Protein AF-A0AAV0WMU7-F1 (afdb_monomer)

Sequence (102 aa):
MNLDKFISENSLKLFTRYGIDTSILQYDPKSWDNHISFVNGKELIKSLKIVNNTAERGVKLMADFNEALTVNKEQKQYVLLCVQEHRKMYPNCKKETLKQLY

Nearest PDB structures (foldseek):
  5zsu-assembly1_F  TM=3.645E-01  e=8.357E+00  Homo sapiens

Structure (mmCIF, N/CA/C/O backbone):
data_AF-A0AAV0WMU7-F1
#
_entry.id   AF-A0AAV0WMU7-F1
#
loop_
_atom_site.group_PDB
_atom_site.id
_atom_site.type_symbol
_atom_site.label_atom_id
_atom_site.label_alt_id
_atom_site.label_comp_id
_atom_site.label_asym_id
_atom_site.label_entity_id
_atom_site.label_seq_id
_atom_site.pdbx_PDB_ins_code
_atom_site.Cartn_x
_atom_site.Cartn_y
_atom_site.Cartn_z
_atom_site.occupancy
_atom_site.B_iso_or_equiv
_atom_site.auth_seq_id
_atom_site.auth_comp_id
_atom_site.auth_asym_id
_atom_site.auth_atom_id
_atom_site.pdbx_PDB_model_num
ATOM 1 N N . MET A 1 1 ? -4.512 5.354 -17.156 1.00 56.75 1 MET A N 1
ATOM 2 C CA . MET A 1 1 ? -4.223 5.221 -15.710 1.00 56.75 1 MET A CA 1
ATOM 3 C C . MET A 1 1 ? -3.105 6.202 -15.413 1.00 56.75 1 MET A C 1
ATOM 5 O O . MET A 1 1 ? -2.146 6.187 -16.166 1.00 56.75 1 MET A O 1
ATOM 9 N N . ASN A 1 2 ? -3.252 7.107 -14.444 1.00 70.75 2 ASN A N 1
ATOM 10 C CA . ASN A 1 2 ? -2.176 8.044 -14.101 1.00 70.75 2 ASN A CA 1
ATOM 11 C C . ASN A 1 2 ? -1.355 7.424 -12.956 1.00 70.75 2 ASN A C 1
ATOM 13 O O . ASN A 1 2 ? -1.922 7.088 -11.913 1.00 70.75 2 ASN A O 1
ATOM 17 N N . LEU A 1 3 ? -0.063 7.202 -13.205 1.00 75.25 3 LEU A N 1
ATOM 18 C CA . LEU A 1 3 ? 0.850 6.501 -12.301 1.00 75.25 3 LEU A CA 1
ATOM 19 C C . LEU A 1 3 ? 1.262 7.365 -11.098 1.00 75.25 3 LEU A C 1
ATOM 21 O O . LEU A 1 3 ? 1.527 6.829 -10.023 1.00 75.25 3 LEU A O 1
ATOM 25 N N . ASP A 1 4 ? 1.203 8.688 -11.243 1.00 78.62 4 ASP A N 1
ATOM 26 C CA . ASP A 1 4 ? 1.546 9.679 -10.211 1.00 78.62 4 ASP A CA 1
ATOM 27 C C . ASP A 1 4 ? 0.633 9.571 -8.979 1.00 78.62 4 ASP A C 1
ATOM 29 O O . ASP A 1 4 ? 0.995 9.974 -7.879 1.00 78.62 4 ASP A O 1
ATOM 33 N N . LYS A 1 5 ? -0.552 8.963 -9.133 1.00 81.44 5 LYS A N 1
ATOM 34 C CA . LYS A 1 5 ? -1.453 8.651 -8.011 1.00 81.44 5 LYS A CA 1
ATOM 35 C C . LYS A 1 5 ? -1.003 7.456 -7.162 1.00 81.44 5 LYS A C 1
ATOM 37 O O . LYS A 1 5 ? -1.556 7.249 -6.085 1.00 81.44 5 LYS A O 1
ATOM 42 N N . PHE A 1 6 ? -0.060 6.650 -7.647 1.00 80.12 6 PHE A N 1
ATOM 43 C CA . PHE A 1 6 ? 0.372 5.395 -7.017 1.00 80.12 6 PHE A CA 1
ATOM 44 C C . PHE A 1 6 ? 1.859 5.383 -6.645 1.00 80.12 6 PHE A C 1
ATOM 46 O O . PHE A 1 6 ? 2.266 4.626 -5.762 1.00 80.12 6 PHE A O 1
ATOM 53 N N . ILE A 1 7 ? 2.673 6.208 -7.301 1.00 84.25 7 ILE A N 1
ATOM 54 C CA . ILE A 1 7 ? 4.110 6.313 -7.055 1.00 84.25 7 ILE A CA 1
ATOM 55 C C . ILE A 1 7 ? 4.399 7.616 -6.311 1.00 84.25 7 ILE A C 1
ATOM 57 O O . ILE A 1 7 ? 3.987 8.690 -6.727 1.00 84.25 7 ILE A O 1
ATOM 61 N N . SER A 1 8 ? 5.118 7.506 -5.197 1.00 86.62 8 SER A N 1
ATOM 62 C CA . SER A 1 8 ? 5.580 8.636 -4.386 1.00 86.62 8 SER A CA 1
ATOM 63 C C . SER A 1 8 ? 7.086 8.537 -4.156 1.00 86.62 8 SER A C 1
ATOM 65 O O . SER A 1 8 ? 7.699 7.507 -4.447 1.00 86.62 8 SER A O 1
ATOM 67 N N . GLU A 1 9 ? 7.686 9.555 -3.539 1.00 86.31 9 GLU A N 1
ATOM 68 C CA . GLU A 1 9 ? 9.083 9.497 -3.084 1.00 86.31 9 GLU A CA 1
ATOM 69 C C . GLU A 1 9 ? 9.361 8.275 -2.193 1.00 86.31 9 GLU A C 1
ATOM 71 O O . GLU A 1 9 ? 10.434 7.675 -2.251 1.00 86.31 9 GLU A O 1
ATOM 76 N N . ASN A 1 10 ? 8.376 7.839 -1.399 1.00 86.19 10 ASN A N 1
ATOM 77 C CA . ASN A 1 10 ? 8.508 6.627 -0.594 1.00 86.19 10 ASN A CA 1
ATOM 78 C C . ASN A 1 10 ? 8.533 5.352 -1.446 1.00 86.19 10 ASN A C 1
ATOM 80 O O . ASN A 1 10 ? 9.236 4.407 -1.095 1.00 86.19 10 ASN A O 1
ATOM 84 N N . SER A 1 11 ? 7.820 5.327 -2.574 1.00 86.00 11 SER A N 1
ATOM 85 C CA . SER A 1 11 ? 7.896 4.224 -3.536 1.00 86.00 11 SER A CA 1
ATOM 86 C C . SER A 1 11 ? 9.293 4.148 -4.166 1.00 86.00 11 SER A C 1
ATOM 88 O O . SER A 1 11 ? 9.820 3.054 -4.343 1.00 86.00 11 SER A O 1
ATO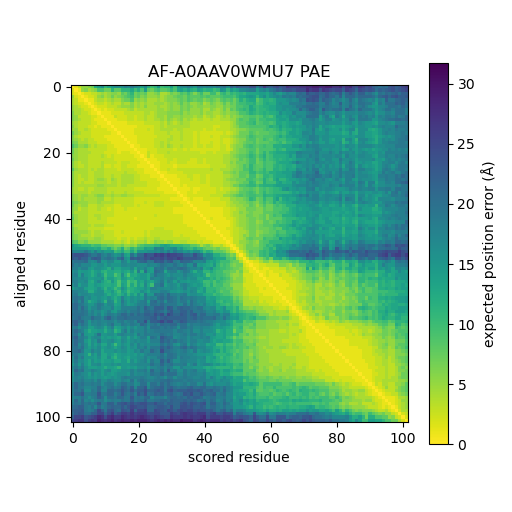M 90 N N . LEU A 1 12 ? 9.944 5.292 -4.417 1.00 88.81 12 LEU A N 1
ATOM 91 C CA . LEU A 1 12 ? 11.312 5.333 -4.950 1.00 88.81 12 LEU A CA 1
ATOM 92 C C . LEU A 1 12 ? 12.346 4.724 -3.997 1.00 88.81 12 LEU A C 1
ATOM 94 O O . LEU A 1 12 ? 13.254 4.029 -4.449 1.00 88.81 12 LEU A O 1
ATOM 98 N N . LYS A 1 13 ? 12.169 4.883 -2.679 1.00 91.38 13 LYS A N 1
ATOM 99 C CA . LYS A 1 13 ? 13.042 4.244 -1.675 1.00 91.38 13 LYS A CA 1
ATOM 100 C C . LYS A 1 13 ? 13.064 2.721 -1.808 1.00 91.38 13 LYS A C 1
ATOM 102 O O . LYS A 1 13 ? 14.106 2.114 -1.573 1.00 91.38 13 LYS A O 1
ATOM 107 N N . LEU A 1 14 ? 11.938 2.106 -2.183 1.00 88.69 14 LEU A N 1
ATOM 108 C CA . LEU A 1 14 ? 11.866 0.668 -2.450 1.00 88.69 14 LEU A CA 1
ATOM 109 C C . LEU A 1 14 ? 12.759 0.302 -3.639 1.00 88.69 14 LEU A C 1
ATOM 111 O O . LEU A 1 14 ? 13.588 -0.597 -3.516 1.00 88.69 14 LEU A O 1
ATOM 115 N N . PHE A 1 15 ? 12.618 1.017 -4.758 1.00 90.62 15 PHE A N 1
ATOM 116 C CA . PHE A 1 15 ? 13.401 0.748 -5.961 1.00 90.62 15 PHE A CA 1
ATOM 117 C C . PHE A 1 15 ? 14.901 0.903 -5.697 1.00 90.62 15 PHE A C 1
ATOM 119 O O . PHE A 1 15 ? 15.655 -0.029 -5.962 1.00 90.62 15 PHE A O 1
ATOM 126 N N . THR A 1 16 ? 15.324 1.998 -5.057 1.00 91.75 16 THR A N 1
ATOM 127 C CA . THR A 1 16 ? 16.733 2.220 -4.695 1.00 91.75 16 THR A CA 1
ATOM 128 C C . THR A 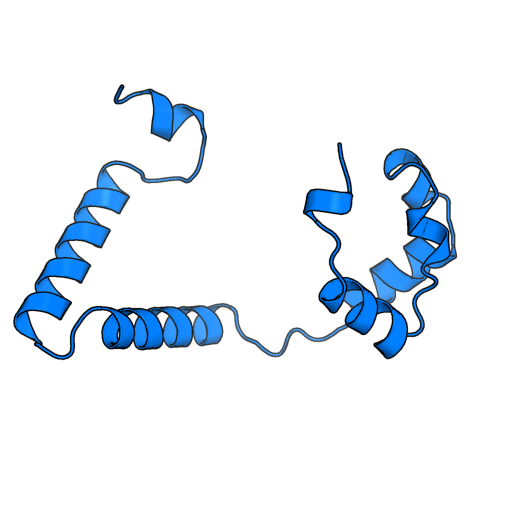1 16 ? 17.267 1.136 -3.761 1.00 91.75 16 THR A C 1
ATOM 130 O O . THR A 1 16 ? 18.357 0.616 -3.983 1.00 91.75 16 THR A O 1
ATOM 133 N N . ARG A 1 17 ? 16.503 0.754 -2.728 1.00 92.50 17 ARG A N 1
ATOM 134 C CA . ARG A 1 17 ? 16.925 -0.264 -1.752 1.00 92.50 17 ARG A CA 1
ATOM 135 C C . ARG A 1 17 ? 17.177 -1.625 -2.394 1.00 92.50 17 ARG A C 1
ATOM 137 O O . ARG A 1 17 ? 18.058 -2.350 -1.943 1.00 92.50 17 ARG A O 1
ATOM 144 N N . TYR A 1 18 ? 16.384 -1.972 -3.401 1.00 90.25 18 TYR A N 1
ATOM 145 C CA . TYR A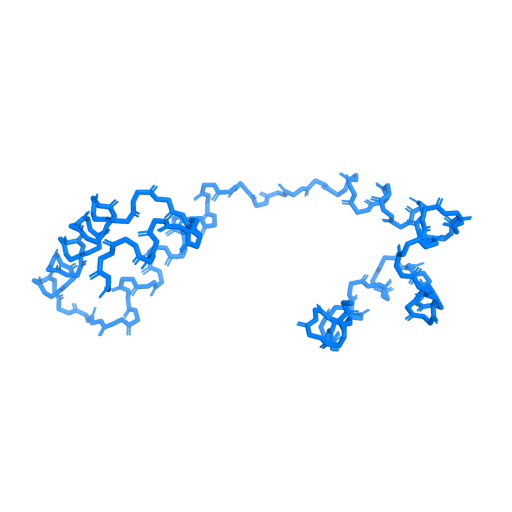 1 18 ? 16.440 -3.265 -4.075 1.00 90.25 18 TYR A CA 1
ATOM 146 C C . TYR A 1 18 ? 17.157 -3.215 -5.432 1.00 90.25 18 TYR A C 1
ATOM 148 O O . TYR A 1 18 ? 17.181 -4.220 -6.135 1.00 90.25 18 TYR A O 1
ATOM 156 N N . GLY A 1 19 ? 17.744 -2.071 -5.800 1.00 90.88 19 GLY A N 1
ATOM 157 C CA . GLY A 1 19 ? 18.436 -1.894 -7.079 1.00 90.88 19 GLY A CA 1
ATOM 158 C C . GLY A 1 19 ? 17.526 -2.070 -8.299 1.00 90.88 19 GLY A C 1
ATOM 159 O O . GLY A 1 19 ? 17.992 -2.488 -9.355 1.00 90.88 19 GLY A O 1
ATOM 160 N N . ILE A 1 20 ? 16.227 -1.800 -8.155 1.00 91.38 20 ILE A N 1
ATOM 161 C CA . ILE A 1 20 ? 15.270 -1.887 -9.258 1.00 91.38 20 ILE A CA 1
ATOM 162 C C . ILE A 1 20 ? 15.410 -0.627 -10.105 1.00 91.38 20 ILE A C 1
ATOM 164 O O . ILE A 1 20 ? 15.310 0.491 -9.600 1.00 91.38 20 ILE A O 1
ATOM 168 N N . ASP A 1 21 ? 15.621 -0.824 -11.400 1.00 91.38 21 ASP A N 1
ATOM 169 C CA . ASP A 1 21 ? 15.723 0.258 -12.369 1.00 91.38 21 ASP A CA 1
ATOM 170 C C . ASP A 1 21 ? 14.408 1.046 -12.459 1.00 91.38 21 ASP A C 1
ATOM 172 O O . ASP A 1 21 ? 13.343 0.484 -12.717 1.00 91.38 21 ASP A O 1
ATOM 176 N N . THR A 1 22 ? 14.489 2.359 -12.243 1.00 90.75 22 THR A N 1
ATOM 177 C CA . THR A 1 22 ? 13.347 3.279 -12.270 1.00 90.75 22 THR A CA 1
ATOM 178 C C . THR A 1 22 ? 13.046 3.817 -13.666 1.00 90.75 22 THR A C 1
ATOM 180 O O . THR A 1 22 ? 12.000 4.442 -13.846 1.00 90.75 22 THR A O 1
ATOM 183 N N . SER A 1 23 ? 13.893 3.542 -14.669 1.00 90.38 23 SER A N 1
ATOM 184 C CA . SER A 1 23 ? 13.641 3.933 -16.064 1.00 90.38 23 SER A CA 1
ATOM 185 C C . SER A 1 23 ? 12.313 3.371 -16.589 1.00 90.38 23 SER A C 1
ATOM 187 O O . SER A 1 23 ? 11.636 4.021 -17.384 1.00 90.38 23 SER A O 1
ATOM 189 N N . ILE A 1 24 ? 11.874 2.223 -16.049 1.00 89.81 24 ILE A N 1
ATOM 190 C CA . ILE A 1 24 ? 10.589 1.582 -16.361 1.00 89.81 24 ILE A CA 1
ATOM 191 C C . ILE A 1 24 ? 9.393 2.529 -16.185 1.00 89.81 24 ILE A C 1
ATOM 193 O O . ILE A 1 24 ? 8.404 2.407 -16.901 1.00 89.81 24 ILE A O 1
ATOM 197 N N . LEU A 1 25 ? 9.486 3.496 -15.262 1.00 88.88 25 LEU A N 1
ATOM 198 C CA . LEU A 1 25 ? 8.402 4.425 -14.935 1.00 88.88 25 LEU A CA 1
ATOM 199 C C . LEU A 1 25 ? 8.112 5.412 -16.075 1.00 88.88 25 LEU A C 1
ATOM 201 O O . LEU A 1 25 ? 7.066 6.054 -16.066 1.00 88.88 25 LEU A O 1
ATOM 205 N N . GLN A 1 26 ? 9.022 5.526 -17.048 1.00 88.44 26 GLN A N 1
ATOM 206 C CA . GLN A 1 26 ? 8.863 6.364 -18.238 1.00 88.44 26 GLN A CA 1
ATOM 207 C C . GLN A 1 26 ? 8.062 5.668 -19.350 1.00 88.44 26 GLN A C 1
ATOM 209 O O . GLN A 1 26 ? 7.577 6.334 -20.263 1.00 88.44 26 GLN A O 1
ATOM 214 N N . TYR A 1 27 ? 7.920 4.341 -19.287 1.00 89.12 27 TYR A N 1
ATOM 215 C CA . TYR A 1 27 ? 7.207 3.547 -20.287 1.00 89.12 27 TYR A CA 1
ATOM 216 C C . TYR A 1 27 ? 5.756 3.288 -19.871 1.00 89.12 27 TYR A C 1
ATOM 218 O O . TYR A 1 27 ? 5.421 3.299 -18.683 1.00 89.12 27 TYR A O 1
ATOM 226 N N . ASP A 1 28 ? 4.886 3.018 -20.850 1.00 89.56 28 ASP A N 1
ATOM 227 C CA . ASP A 1 28 ? 3.489 2.667 -20.583 1.00 89.56 28 ASP A CA 1
ATOM 228 C C . ASP A 1 28 ? 3.420 1.382 -19.730 1.00 89.56 28 ASP A C 1
ATOM 230 O O . ASP A 1 28 ? 4.041 0.381 -20.093 1.00 89.56 28 ASP A O 1
ATOM 234 N N . PRO A 1 29 ? 2.643 1.350 -18.629 1.00 89.19 29 PRO A N 1
ATOM 235 C CA . PRO A 1 29 ? 2.506 0.158 -17.794 1.00 89.19 29 PRO A CA 1
ATOM 236 C C . PRO A 1 29 ? 2.105 -1.119 -18.541 1.00 89.19 29 PRO A C 1
ATOM 238 O O . PRO A 1 29 ? 2.423 -2.217 -18.092 1.00 89.19 29 PRO A O 1
ATOM 241 N N . LYS A 1 30 ? 1.430 -1.005 -19.691 1.00 90.62 30 LYS A N 1
ATOM 242 C CA . LYS A 1 30 ? 1.079 -2.144 -20.550 1.00 90.62 30 LYS A CA 1
ATOM 243 C C . LYS A 1 30 ? 2.292 -2.794 -21.211 1.00 90.62 30 LYS A C 1
ATOM 245 O O . LYS A 1 30 ? 2.197 -3.954 -21.593 1.00 90.62 30 LYS A O 1
ATOM 250 N N . SER A 1 31 ? 3.401 -2.070 -21.382 1.00 92.12 31 SER A N 1
ATOM 251 C CA . SER A 1 31 ? 4.630 -2.621 -21.958 1.00 92.12 31 SER A CA 1
ATOM 252 C C . SER A 1 31 ? 5.583 -3.181 -20.906 1.00 92.12 31 SER A C 1
ATOM 254 O O . SER A 1 31 ? 6.551 -3.831 -21.283 1.00 92.12 31 SER A O 1
ATOM 256 N N . TRP A 1 32 ? 5.332 -2.965 -19.609 1.00 92.75 32 TRP A N 1
ATOM 257 C CA . TRP A 1 32 ? 6.263 -3.317 -18.530 1.00 92.75 32 TRP A CA 1
ATOM 258 C C . TRP A 1 32 ? 6.662 -4.792 -18.508 1.00 92.75 32 TRP A C 1
ATOM 260 O O . TRP A 1 32 ? 7.837 -5.082 -18.305 1.00 92.75 32 TRP A O 1
ATOM 270 N N . ASP A 1 33 ? 5.748 -5.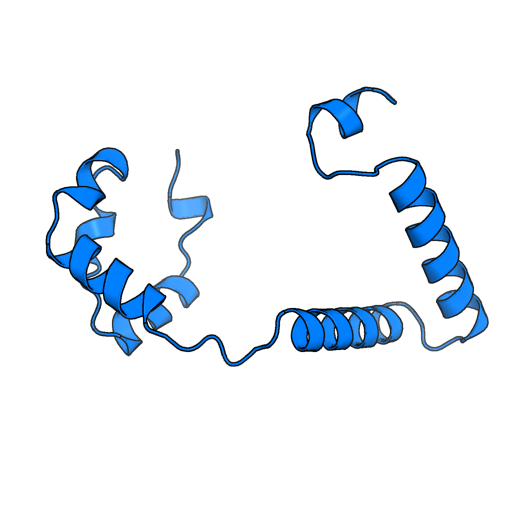723 -18.794 1.00 94.12 33 ASP A N 1
ATOM 271 C CA . ASP A 1 33 ? 6.075 -7.158 -18.838 1.00 94.12 33 ASP A CA 1
ATOM 272 C C . ASP A 1 33 ? 7.071 -7.524 -19.965 1.00 94.12 33 ASP A C 1
ATOM 274 O O . ASP A 1 33 ? 7.687 -8.585 -19.909 1.00 94.12 33 ASP A O 1
ATOM 278 N N . ASN A 1 34 ? 7.302 -6.635 -20.942 1.00 94.19 34 ASN A N 1
ATOM 279 C CA . ASN A 1 34 ? 8.325 -6.810 -21.980 1.00 94.19 34 ASN A CA 1
ATOM 280 C C . ASN A 1 34 ? 9.711 -6.292 -21.551 1.00 94.19 34 ASN A C 1
ATOM 282 O O . ASN A 1 34 ? 10.701 -6.538 -22.240 1.00 94.19 34 ASN A O 1
ATOM 286 N N . HIS A 1 35 ? 9.803 -5.551 -20.442 1.00 92.44 35 HIS A N 1
ATOM 287 C CA . HIS A 1 35 ? 11.061 -4.996 -19.952 1.00 92.44 35 HIS A CA 1
ATOM 288 C C . HIS A 1 35 ? 11.696 -5.932 -18.924 1.00 92.44 35 HIS A C 1
ATOM 290 O O . HIS A 1 35 ? 11.159 -6.158 -17.839 1.00 92.44 35 HIS A O 1
ATOM 296 N N . ILE A 1 36 ? 12.897 -6.425 -19.234 1.00 92.25 36 ILE A N 1
ATOM 297 C CA . ILE A 1 36 ? 13.629 -7.359 -18.368 1.00 92.25 36 ILE A CA 1
ATOM 298 C C . ILE A 1 36 ? 13.879 -6.796 -16.961 1.00 92.25 36 ILE A C 1
ATOM 300 O O . ILE A 1 36 ? 13.804 -7.530 -15.979 1.00 92.25 36 ILE A O 1
ATOM 304 N N . SER A 1 37 ? 14.114 -5.486 -16.840 1.00 89.81 37 SER A N 1
ATOM 305 C CA . SER A 1 37 ? 14.305 -4.816 -15.552 1.00 89.81 37 SER A CA 1
ATOM 306 C C . SER A 1 37 ? 13.054 -4.875 -14.675 1.00 89.81 37 SER A C 1
ATOM 308 O O . SER A 1 37 ? 13.156 -5.158 -13.480 1.00 89.81 37 SER A O 1
ATOM 310 N N . PHE A 1 38 ? 11.871 -4.689 -15.266 1.00 92.50 38 PHE A N 1
ATOM 311 C CA . PHE A 1 38 ? 10.605 -4.843 -14.557 1.00 92.50 38 PHE A CA 1
ATOM 312 C C . PHE A 1 38 ? 10.356 -6.297 -14.162 1.00 92.50 38 PHE A C 1
ATOM 314 O O . PHE A 1 38 ? 10.001 -6.550 -13.015 1.00 92.50 38 PHE A O 1
ATOM 321 N N . VAL A 1 39 ? 10.571 -7.253 -15.073 1.00 94.56 39 VAL A N 1
ATOM 322 C CA . VAL A 1 39 ? 10.387 -8.686 -14.784 1.00 94.56 39 VAL A CA 1
ATOM 323 C C . VAL A 1 39 ? 11.284 -9.120 -13.622 1.00 94.56 39 VAL A C 1
ATOM 325 O O . VAL A 1 39 ? 10.798 -9.706 -12.655 1.00 94.56 39 VAL A O 1
ATOM 328 N N . ASN A 1 40 ? 12.563 -8.745 -13.649 1.00 93.56 40 ASN A N 1
ATOM 329 C CA . ASN A 1 40 ? 13.505 -9.051 -12.575 1.00 93.56 40 ASN A CA 1
ATOM 330 C C . ASN A 1 40 ? 13.111 -8.379 -11.254 1.00 93.56 40 ASN A C 1
ATOM 332 O O . ASN A 1 40 ? 13.109 -9.028 -10.209 1.00 93.56 40 ASN A O 1
ATOM 336 N N . GLY A 1 41 ? 12.728 -7.098 -11.288 1.00 92.94 41 GLY A N 1
ATOM 337 C CA . GLY A 1 41 ? 12.249 -6.384 -10.103 1.00 92.94 41 GLY A CA 1
ATOM 338 C C . GLY A 1 41 ? 10.977 -7.007 -9.520 1.00 92.94 41 GLY A C 1
ATOM 339 O O . GLY A 1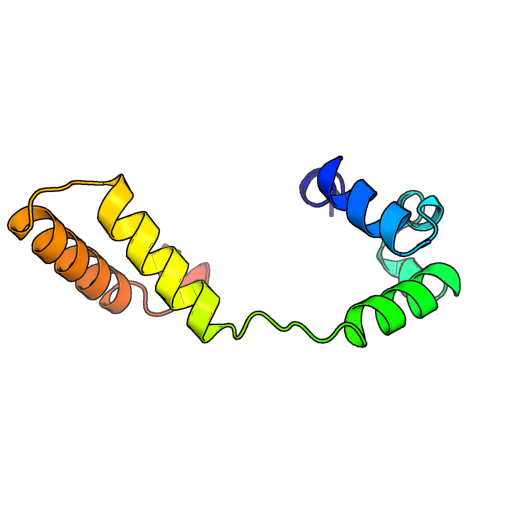 41 ? 10.859 -7.164 -8.308 1.00 92.94 41 GLY A O 1
ATOM 340 N N . LYS A 1 42 ? 10.042 -7.430 -10.373 1.00 92.38 42 LYS A N 1
ATOM 341 C CA . LYS A 1 42 ? 8.795 -8.102 -9.988 1.00 92.38 42 LYS A CA 1
ATOM 342 C C . LYS A 1 42 ? 9.068 -9.436 -9.298 1.00 92.38 42 LYS A C 1
ATOM 344 O O . LYS A 1 42 ? 8.488 -9.686 -8.243 1.00 92.38 42 LYS A O 1
ATOM 349 N N . GLU A 1 43 ? 9.958 -10.262 -9.843 1.00 94.25 43 GLU A N 1
ATOM 350 C CA . GLU A 1 43 ? 10.337 -11.535 -9.216 1.00 94.25 43 GLU A CA 1
ATOM 351 C C . GLU A 1 43 ? 11.118 -11.328 -7.912 1.00 94.25 43 GLU A C 1
ATOM 353 O O . GLU A 1 43 ? 10.831 -11.991 -6.913 1.00 94.25 43 GLU A O 1
ATOM 358 N N . LEU A 1 44 ? 12.013 -10.336 -7.861 1.00 92.81 44 LEU A N 1
ATOM 359 C CA . LEU A 1 44 ? 12.699 -9.944 -6.631 1.00 92.81 44 LEU A CA 1
ATOM 360 C C . LEU A 1 44 ? 11.695 -9.572 -5.533 1.00 92.81 44 LEU A C 1
ATOM 362 O O . LEU A 1 44 ? 11.741 -10.142 -4.445 1.00 92.81 44 LEU A O 1
ATOM 366 N N . ILE A 1 45 ? 10.748 -8.673 -5.819 1.00 89.56 45 ILE A N 1
ATOM 367 C CA . ILE A 1 45 ? 9.724 -8.258 -4.851 1.00 89.56 45 ILE A CA 1
ATOM 368 C C . ILE A 1 45 ? 8.852 -9.441 -4.407 1.00 89.56 45 ILE A C 1
ATOM 370 O O . ILE A 1 45 ? 8.551 -9.549 -3.220 1.00 89.56 45 ILE A O 1
ATOM 374 N N . LYS A 1 46 ? 8.481 -10.356 -5.312 1.00 89.12 46 LYS A N 1
ATOM 375 C CA . LYS A 1 46 ? 7.728 -11.574 -4.958 1.00 89.12 46 LYS A CA 1
ATOM 376 C C . LYS A 1 46 ? 8.512 -12.524 -4.052 1.00 89.12 46 LYS A C 1
ATOM 378 O O . LYS A 1 46 ? 7.908 -13.191 -3.218 1.00 89.12 46 LYS A O 1
ATOM 383 N N . SER A 1 47 ? 9.832 -12.598 -4.218 1.00 90.00 47 SER A N 1
ATOM 384 C CA . SER A 1 47 ? 10.702 -13.442 -3.391 1.00 90.00 47 SER A CA 1
ATOM 385 C C . SER A 1 47 ? 10.915 -12.896 -1.978 1.00 90.00 47 SER A C 1
ATOM 387 O O . SER A 1 47 ? 11.345 -13.634 -1.087 1.00 90.00 47 SER A O 1
ATOM 389 N N . LEU A 1 48 ? 10.600 -11.616 -1.741 1.00 87.19 48 LEU A N 1
ATOM 390 C CA . LEU A 1 48 ? 10.660 -11.048 -0.404 1.00 87.19 48 LEU A CA 1
ATOM 391 C C . LEU A 1 48 ? 9.665 -11.778 0.492 1.00 87.19 48 LEU A C 1
ATOM 393 O O . LEU A 1 48 ? 8.449 -11.692 0.320 1.00 87.19 48 LEU A O 1
ATOM 397 N N . LYS A 1 49 ? 10.192 -12.462 1.508 1.00 76.25 49 LYS A N 1
ATOM 398 C CA . LYS A 1 49 ? 9.375 -13.008 2.583 1.00 76.25 49 LYS A CA 1
ATOM 399 C C . LYS A 1 49 ? 8.701 -11.839 3.295 1.00 76.25 49 LYS A C 1
ATOM 401 O O . LYS A 1 49 ? 9.336 -11.125 4.073 1.00 76.25 49 LYS A O 1
ATOM 406 N N . ILE A 1 50 ? 7.410 -11.643 3.037 1.00 69.88 50 ILE A N 1
ATOM 407 C CA . ILE A 1 50 ? 6.585 -10.697 3.785 1.00 69.88 50 ILE A CA 1
ATOM 408 C C . ILE A 1 50 ? 6.408 -11.295 5.183 1.00 69.88 50 ILE A C 1
ATOM 410 O O . ILE A 1 50 ? 5.492 -12.063 5.446 1.00 69.88 50 ILE A O 1
ATOM 414 N N . VAL A 1 51 ? 7.353 -10.988 6.070 1.00 56.88 51 VAL A N 1
ATOM 415 C CA . VAL A 1 51 ? 7.361 -11.450 7.468 1.00 56.88 51 VAL A CA 1
ATOM 416 C C . VAL A 1 51 ? 6.268 -10.802 8.311 1.00 56.88 51 VAL A C 1
ATOM 418 O O . VAL A 1 51 ? 5.977 -11.297 9.391 1.00 56.88 51 VAL A O 1
ATOM 421 N N . ASN A 1 52 ? 5.609 -9.756 7.806 1.00 58.62 52 ASN A N 1
ATOM 422 C CA . ASN A 1 52 ? 4.380 -9.265 8.411 1.00 58.62 52 ASN A CA 1
ATOM 423 C C . ASN A 1 52 ? 3.242 -10.219 8.051 1.00 58.62 52 ASN A C 1
ATOM 425 O O . ASN A 1 52 ? 2.641 -10.109 6.979 1.00 58.62 52 ASN A O 1
ATOM 429 N N . ASN A 1 53 ? 2.938 -11.139 8.964 1.00 68.50 53 ASN A N 1
ATOM 430 C CA . ASN A 1 53 ? 1.702 -11.897 8.910 1.00 68.50 53 ASN A CA 1
ATOM 431 C C . ASN A 1 53 ? 0.551 -10.885 8.789 1.00 68.50 53 ASN A C 1
ATOM 433 O O . ASN A 1 53 ? 0.426 -9.967 9.602 1.00 68.50 53 ASN A O 1
ATOM 437 N N . THR A 1 54 ? -0.276 -11.008 7.750 1.00 72.50 54 THR A N 1
ATOM 438 C CA . THR A 1 54 ? -1.429 -10.123 7.532 1.00 72.50 54 THR A CA 1
ATOM 439 C C . THR A 1 54 ? -2.296 -10.013 8.792 1.00 72.50 54 THR A C 1
ATOM 441 O O . THR A 1 54 ? -2.850 -8.947 9.059 1.00 72.50 54 THR A O 1
ATOM 444 N N . ALA A 1 55 ? -2.330 -11.072 9.610 1.00 73.31 55 ALA A N 1
ATOM 445 C CA . ALA A 1 55 ? -2.965 -11.072 10.920 1.00 73.31 55 ALA A CA 1
ATOM 446 C C . ALA A 1 55 ? -2.315 -10.090 11.913 1.00 73.31 55 ALA A C 1
ATOM 448 O O . ALA A 1 55 ? -3.029 -9.285 12.499 1.00 73.31 55 ALA A O 1
ATOM 449 N N . GLU A 1 56 ? -0.987 -10.087 12.073 1.00 80.19 56 GLU A N 1
ATOM 450 C CA . GLU A 1 56 ? -0.284 -9.180 13.000 1.00 80.19 56 GLU A CA 1
ATOM 451 C C . GLU A 1 56 ? -0.485 -7.713 12.615 1.00 80.19 56 GLU A C 1
ATOM 453 O O . GLU A 1 56 ? -0.789 -6.877 13.467 1.00 80.19 56 GLU A O 1
ATOM 458 N N . ARG A 1 57 ? -0.418 -7.404 11.312 1.00 80.88 57 ARG A N 1
ATOM 459 C CA . ARG A 1 57 ? -0.722 -6.055 10.815 1.00 80.88 57 ARG A CA 1
ATOM 460 C C . ARG A 1 57 ? -2.182 -5.676 11.074 1.00 80.88 57 ARG A C 1
ATOM 462 O O . ARG A 1 57 ? -2.451 -4.529 11.415 1.00 80.88 57 ARG A O 1
ATOM 469 N N . GLY A 1 58 ? -3.110 -6.621 10.923 1.00 80.56 58 GLY A N 1
ATOM 470 C CA . GLY A 1 58 ? -4.527 -6.414 11.226 1.00 80.56 58 GLY A CA 1
ATOM 471 C C . GLY A 1 58 ? -4.776 -6.134 12.709 1.00 80.56 58 GLY A C 1
ATOM 472 O O . GLY A 1 58 ? -5.487 -5.189 13.042 1.00 80.56 58 GLY A O 1
ATOM 473 N N . VAL A 1 59 ? -4.139 -6.903 13.595 1.00 81.19 59 VAL A N 1
ATOM 474 C CA . VAL A 1 59 ? -4.221 -6.719 15.051 1.00 81.19 59 VAL A CA 1
ATOM 475 C C . VAL A 1 59 ? -3.634 -5.371 15.458 1.00 81.19 59 VAL A C 1
ATOM 477 O O . VAL A 1 59 ? -4.295 -4.622 16.173 1.00 81.19 59 VAL A O 1
ATOM 480 N N . LYS A 1 60 ? -2.438 -5.022 14.966 1.00 85.19 60 LYS A N 1
ATOM 481 C CA . LYS A 1 60 ? -1.799 -3.737 15.278 1.00 85.19 60 LYS A CA 1
ATOM 482 C C . LYS A 1 60 ? -2.632 -2.557 14.780 1.00 85.19 60 LYS A C 1
ATOM 484 O O . LYS A 1 60 ? -2.855 -1.626 15.540 1.00 85.19 60 LYS A O 1
ATOM 489 N N . LEU A 1 61 ? -3.170 -2.634 13.560 1.00 84.62 61 LEU A N 1
ATOM 490 C CA . LEU A 1 61 ? -4.060 -1.601 13.025 1.00 84.62 61 LEU A CA 1
ATOM 491 C C . LEU A 1 61 ? -5.310 -1.421 13.894 1.00 84.62 61 LEU A C 1
ATOM 493 O O . LEU A 1 61 ? -5.710 -0.294 14.165 1.00 84.62 61 LEU A O 1
ATOM 497 N N . MET A 1 62 ? -5.928 -2.521 14.335 1.00 81.31 62 MET A N 1
ATOM 498 C CA . MET A 1 62 ? -7.118 -2.457 15.182 1.00 81.31 62 MET A CA 1
ATOM 499 C C . MET A 1 62 ? -6.803 -1.914 16.580 1.00 81.31 62 MET A C 1
ATOM 501 O O . MET A 1 62 ? -7.594 -1.143 17.119 1.00 81.31 62 MET A O 1
ATOM 505 N N . ALA A 1 63 ? -5.648 -2.272 17.146 1.00 83.00 63 ALA A N 1
ATOM 506 C CA . ALA A 1 63 ? -5.169 -1.724 18.410 1.00 83.00 63 ALA A CA 1
ATOM 507 C C . ALA A 1 63 ? -4.914 -0.211 18.305 1.00 83.00 63 ALA A C 1
ATOM 509 O O . ALA A 1 63 ? -5.487 0.552 19.079 1.00 83.00 63 ALA A O 1
ATOM 510 N N . ASP A 1 64 ? -4.155 0.220 17.294 1.00 86.19 64 ASP A N 1
ATOM 511 C CA . ASP A 1 64 ? -3.818 1.630 17.068 1.00 86.19 64 ASP A CA 1
ATOM 512 C C . ASP A 1 64 ? -5.072 2.470 16.809 1.00 86.19 64 ASP A C 1
ATOM 514 O O . ASP A 1 64 ? -5.230 3.552 17.369 1.00 86.19 64 ASP A O 1
ATOM 518 N N . PHE A 1 65 ? -6.013 1.959 16.011 1.00 80.81 65 PHE A N 1
ATOM 519 C CA . PHE A 1 65 ? -7.279 2.642 15.745 1.00 80.81 65 PHE A CA 1
ATOM 520 C C . PHE A 1 65 ? -8.138 2.791 17.008 1.00 80.81 65 PHE A C 1
ATOM 522 O O . PHE A 1 65 ? -8.699 3.859 17.259 1.00 80.81 65 PHE A O 1
ATOM 529 N N . ASN A 1 66 ? -8.205 1.739 17.831 1.00 78.94 66 ASN A N 1
ATOM 530 C CA . ASN A 1 66 ? -8.914 1.780 19.108 1.00 78.94 66 ASN A CA 1
ATOM 531 C C . ASN A 1 66 ? -8.271 2.750 20.109 1.00 78.94 66 ASN A C 1
ATOM 533 O O . ASN A 1 66 ? -8.958 3.205 21.018 1.00 78.94 66 ASN A O 1
ATOM 537 N N . GLU A 1 67 ? -6.976 3.043 19.998 1.00 82.94 67 GLU A N 1
ATOM 538 C CA . GLU A 1 67 ? -6.299 4.047 20.828 1.00 82.94 67 GLU A CA 1
ATOM 539 C C . GLU A 1 67 ? -6.414 5.467 20.262 1.00 82.94 67 GLU A C 1
ATOM 541 O O . GLU A 1 67 ? -6.503 6.416 21.038 1.00 82.94 67 GLU A O 1
ATOM 546 N N . ALA A 1 68 ? -6.477 5.622 18.938 1.00 84.50 68 ALA A N 1
ATOM 547 C CA . ALA A 1 68 ? -6.475 6.925 18.276 1.00 84.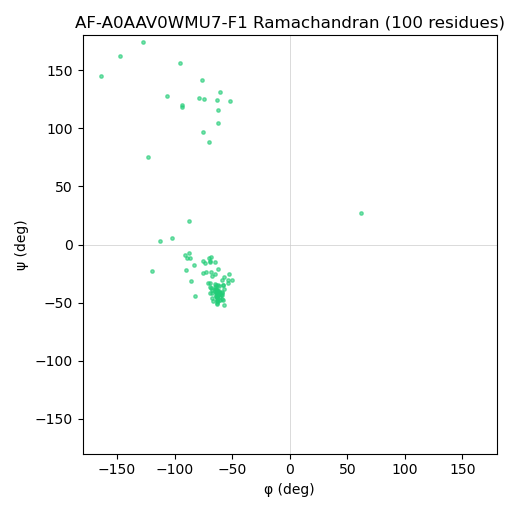50 68 ALA A CA 1
ATOM 548 C C . ALA A 1 68 ? -7.770 7.737 18.467 1.00 84.50 68 ALA A C 1
ATOM 550 O O . ALA A 1 68 ? -7.717 8.964 18.501 1.00 84.50 68 ALA A O 1
ATOM 551 N N . LEU A 1 69 ? -8.932 7.079 18.559 1.00 80.25 69 LEU A N 1
ATOM 552 C CA . LEU A 1 69 ? -10.227 7.774 18.631 1.00 80.25 69 LEU A CA 1
ATOM 553 C C . LEU A 1 69 ? -10.584 8.252 20.039 1.00 80.25 69 LEU A C 1
ATOM 555 O O . LEU A 1 69 ? -11.110 9.348 20.212 1.00 80.25 69 LEU A O 1
ATOM 559 N N . THR A 1 70 ? -10.372 7.404 21.042 1.00 79.88 70 THR A N 1
ATOM 560 C CA . THR A 1 70 ? -10.780 7.682 22.422 1.00 79.88 70 THR A CA 1
ATOM 561 C C . THR A 1 70 ? -10.078 6.751 23.396 1.00 79.88 70 THR A C 1
ATOM 563 O O . THR A 1 70 ? -9.867 5.575 23.112 1.00 79.88 70 THR A O 1
ATOM 566 N N . VAL A 1 71 ? -9.756 7.251 24.587 1.00 83.38 71 VAL A N 1
ATOM 567 C CA . VAL A 1 71 ? -9.254 6.431 25.701 1.00 83.38 71 VAL A CA 1
ATOM 568 C C . VAL A 1 71 ? -10.386 5.890 26.584 1.00 83.38 71 VAL A C 1
ATOM 570 O O . VAL A 1 71 ? -10.157 4.986 27.387 1.00 83.38 71 VAL A O 1
ATOM 573 N N . ASN A 1 72 ? -11.617 6.393 26.417 1.00 88.81 72 ASN A N 1
ATOM 574 C CA . ASN A 1 72 ? -12.787 5.952 27.173 1.00 88.81 72 ASN A CA 1
ATOM 575 C C . ASN A 1 72 ? -13.264 4.570 26.681 1.00 88.81 72 ASN A C 1
ATOM 577 O O . ASN A 1 72 ? -13.557 4.377 25.502 1.00 88.81 72 ASN A O 1
ATOM 581 N N . LYS A 1 73 ? -13.373 3.603 27.600 1.00 85.44 73 LYS A N 1
ATOM 582 C CA . LYS A 1 73 ? -13.729 2.209 27.280 1.00 85.44 73 LYS A CA 1
ATOM 583 C C . LYS A 1 73 ? -15.132 2.044 26.686 1.00 85.44 73 LYS A C 1
ATOM 585 O O . LYS A 1 73 ? -15.299 1.236 25.777 1.00 85.44 73 LYS A O 1
ATOM 590 N N . GLU A 1 74 ? -16.120 2.787 27.170 1.00 88.56 74 GLU A N 1
ATOM 591 C CA . GLU A 1 74 ? -17.503 2.705 26.680 1.00 88.56 74 GLU A CA 1
ATOM 592 C C . GLU A 1 74 ? -17.590 3.215 25.242 1.00 88.56 74 GLU A C 1
ATOM 594 O O . GLU A 1 74 ? -18.190 2.573 24.382 1.00 88.56 74 GLU A O 1
ATOM 599 N N . GLN A 1 75 ? -16.893 4.313 24.947 1.00 87.44 75 GLN A N 1
ATOM 600 C CA . GLN A 1 75 ? -16.800 4.835 23.587 1.00 87.44 75 GLN A CA 1
ATOM 601 C C . GLN A 1 75 ? -16.054 3.870 22.653 1.00 87.44 75 GLN A C 1
ATOM 603 O O . GLN A 1 75 ? -16.490 3.681 21.519 1.00 87.44 75 GLN A O 1
ATOM 608 N N . LYS A 1 76 ? -14.990 3.192 23.119 1.00 86.38 76 LYS A N 1
ATOM 609 C CA . LYS A 1 76 ? -14.328 2.127 22.335 1.00 86.38 76 LYS A CA 1
ATOM 610 C C . LYS A 1 76 ? -15.306 1.010 21.972 1.00 86.38 76 LYS A C 1
ATOM 612 O O . LYS A 1 76 ? -15.377 0.606 20.813 1.00 86.38 76 LYS A O 1
ATOM 617 N N . GLN A 1 77 ? -16.081 0.534 22.946 1.00 86.19 77 GLN A N 1
ATOM 618 C CA . GLN A 1 77 ? -17.065 -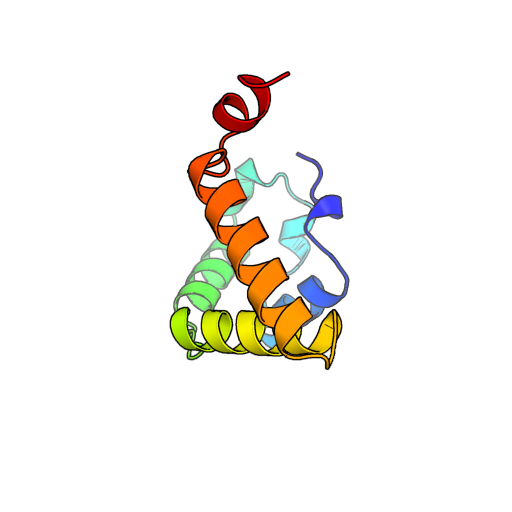0.520 22.711 1.00 86.19 77 GLN A CA 1
ATOM 619 C C . GLN A 1 77 ? -18.159 -0.065 21.736 1.00 86.19 77 GLN A C 1
ATOM 621 O O . GLN A 1 77 ? -18.557 -0.828 20.856 1.00 86.19 77 GLN A O 1
ATOM 626 N N . TYR A 1 78 ? -18.604 1.187 21.847 1.00 89.19 78 TYR A N 1
ATOM 627 C CA . TYR A 1 78 ? -19.592 1.760 20.939 1.00 89.19 78 TYR A CA 1
ATOM 628 C C . TYR A 1 78 ? -19.078 1.848 19.494 1.00 89.19 78 TYR A C 1
ATOM 630 O O . TYR A 1 78 ? -19.770 1.433 18.568 1.00 89.19 78 TYR A O 1
ATOM 638 N N . VAL A 1 79 ? -17.834 2.293 19.289 1.00 87.00 79 VAL A N 1
ATOM 639 C CA . VAL A 1 79 ? -17.206 2.326 17.956 1.00 87.00 79 VAL A CA 1
ATOM 640 C C . VAL A 1 79 ? -17.150 0.929 17.334 1.00 87.00 79 VAL A C 1
ATOM 642 O O . VAL A 1 79 ? -17.446 0.779 16.147 1.00 87.00 79 VAL A O 1
ATOM 645 N N . LEU A 1 80 ? -16.829 -0.107 18.117 1.00 86.75 80 LEU A N 1
ATOM 646 C CA . LEU A 1 80 ? -16.833 -1.490 17.627 1.00 86.75 80 LEU A CA 1
ATOM 647 C C . LEU A 1 80 ? -18.221 -1.927 17.143 1.00 86.75 80 LEU A C 1
ATOM 649 O O . LEU A 1 80 ? -18.315 -2.542 16.079 1.00 86.75 80 LEU A O 1
ATOM 653 N N . LEU A 1 81 ? -19.285 -1.569 17.868 1.00 89.94 81 LEU A N 1
ATOM 654 C CA . LEU A 1 81 ? -20.666 -1.837 17.451 1.00 89.94 81 LEU A CA 1
ATOM 655 C C . LEU A 1 81 ? -21.009 -1.103 16.150 1.00 89.94 81 LEU A C 1
ATOM 657 O O . LEU A 1 81 ? -21.527 -1.719 15.221 1.00 89.94 81 LEU A O 1
ATOM 661 N N . CYS A 1 82 ? -20.647 0.179 16.028 1.00 89.56 82 CYS A N 1
ATOM 662 C CA . CYS A 1 82 ? -20.852 0.938 14.792 1.00 89.56 82 CYS A CA 1
ATOM 663 C C . CYS A 1 82 ? -20.139 0.291 13.596 1.00 89.56 82 CYS A C 1
ATOM 665 O O . CYS A 1 82 ? -20.723 0.166 12.520 1.00 89.56 82 CYS A O 1
ATOM 667 N N . VAL A 1 83 ? -18.892 -0.159 13.775 1.00 86.50 83 VAL A N 1
ATOM 668 C CA . VAL A 1 83 ? -18.133 -0.854 12.724 1.00 86.50 83 VAL A CA 1
ATOM 669 C C . VAL A 1 83 ? -18.781 -2.193 12.364 1.00 86.50 83 VAL A C 1
ATOM 671 O O . VAL A 1 83 ? -18.836 -2.539 11.182 1.00 86.50 83 VAL A O 1
ATOM 674 N N . GLN A 1 84 ? -19.276 -2.952 13.345 1.00 89.81 84 GLN A N 1
ATOM 675 C CA . GLN A 1 84 ? -19.977 -4.215 13.100 1.00 89.81 84 GLN A CA 1
ATOM 676 C C . GLN A 1 84 ? -21.260 -4.008 12.292 1.00 89.81 84 GLN A C 1
ATOM 678 O O . GLN A 1 84 ? -21.440 -4.682 11.278 1.00 89.81 84 GLN A O 1
ATOM 683 N N . GLU A 1 85 ? -22.110 -3.058 12.683 1.00 92.50 85 GLU A N 1
ATOM 684 C CA . GLU A 1 85 ? -23.335 -2.743 11.940 1.00 92.50 85 GLU A CA 1
ATOM 685 C C . GLU A 1 85 ? -23.020 -2.218 10.535 1.00 92.50 85 GLU A C 1
ATOM 687 O O . GLU A 1 85 ? -23.595 -2.685 9.553 1.00 92.50 85 GLU A O 1
ATOM 692 N N . HIS A 1 86 ? -22.016 -1.348 10.396 1.00 88.06 86 HIS A N 1
ATOM 693 C CA . HIS A 1 86 ? -21.566 -0.880 9.086 1.00 88.06 86 HIS A CA 1
ATOM 694 C C . HIS A 1 86 ? -21.115 -2.038 8.184 1.00 88.06 86 HIS A C 1
ATOM 696 O O . HIS A 1 86 ? -21.447 -2.065 7.004 1.00 88.06 86 HIS A O 1
ATOM 702 N N . ARG A 1 87 ? -20.386 -3.032 8.705 1.00 88.56 87 ARG A N 1
ATOM 703 C CA . ARG A 1 87 ? -19.967 -4.206 7.913 1.00 88.56 87 ARG A CA 1
ATOM 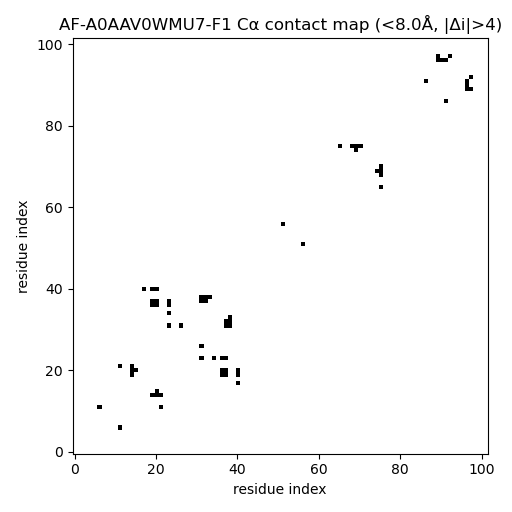704 C C . ARG A 1 87 ? -21.132 -5.109 7.506 1.00 88.56 87 ARG A C 1
ATOM 706 O O . ARG A 1 87 ? -21.025 -5.768 6.479 1.00 88.56 87 ARG A O 1
ATOM 713 N N . LYS A 1 88 ? -22.230 -5.143 8.267 1.00 88.75 88 LYS A N 1
ATOM 714 C CA . LYS A 1 88 ? -23.458 -5.847 7.854 1.00 88.75 88 LYS A CA 1
ATOM 715 C C . LYS A 1 88 ? -24.130 -5.137 6.680 1.00 88.75 88 LYS A C 1
ATOM 717 O O . LYS A 1 88 ? -24.548 -5.799 5.737 1.00 88.75 88 LYS A O 1
ATOM 722 N N . MET A 1 89 ? -24.177 -3.805 6.721 1.00 87.56 89 MET A N 1
ATOM 723 C CA . MET A 1 89 ? -24.728 -2.980 5.639 1.00 87.56 89 MET A CA 1
ATOM 724 C C . MET A 1 89 ? -23.841 -3.004 4.386 1.00 87.56 89 MET A C 1
ATOM 726 O O . MET A 1 89 ? -24.341 -3.040 3.265 1.00 87.56 89 MET A O 1
ATOM 730 N N . TYR A 1 90 ? -22.520 -3.039 4.578 1.00 86.62 90 TYR A N 1
ATOM 731 C CA . TYR A 1 90 ? -21.509 -3.032 3.520 1.00 86.62 90 TYR A CA 1
ATOM 732 C C . TYR A 1 90 ? -20.596 -4.264 3.637 1.00 86.62 90 TYR A C 1
ATOM 734 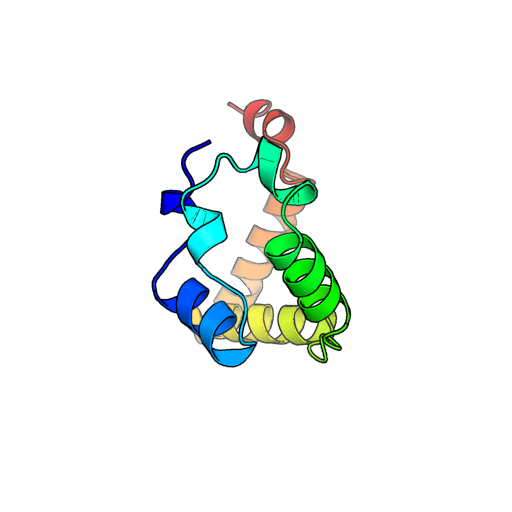O O . TYR A 1 90 ? -19.448 -4.152 4.080 1.00 86.62 90 TYR A O 1
ATOM 742 N N . PRO A 1 91 ? -21.078 -5.457 3.237 1.00 86.00 91 PRO A N 1
ATOM 743 C CA . PRO A 1 91 ? -20.350 -6.717 3.415 1.00 86.00 91 PRO A CA 1
ATOM 744 C C . PRO A 1 91 ? -19.099 -6.832 2.539 1.00 86.00 91 PRO A C 1
ATOM 746 O O . PRO A 1 91 ? -18.267 -7.716 2.739 1.00 86.00 91 PRO A O 1
ATOM 749 N N . ASN A 1 92 ? -18.959 -5.967 1.536 1.00 84.75 92 ASN A N 1
ATOM 750 C CA . ASN A 1 92 ? -17.818 -5.951 0.639 1.00 84.75 92 ASN A CA 1
ATOM 751 C C . ASN A 1 92 ? -17.513 -4.518 0.173 1.00 84.75 92 ASN A C 1
ATOM 753 O O . ASN A 1 92 ? -18.356 -3.627 0.246 1.00 84.75 92 ASN A O 1
ATOM 757 N N . CYS A 1 93 ? -16.304 -4.311 -0.346 1.00 80.19 93 CYS A N 1
ATOM 758 C CA . CYS A 1 93 ? -15.841 -3.003 -0.814 1.00 80.19 93 CYS A CA 1
ATOM 759 C C . CYS A 1 93 ? -16.198 -2.719 -2.288 1.00 80.19 93 CYS A C 1
ATOM 761 O O . CYS A 1 93 ? -15.526 -1.913 -2.935 1.00 80.19 93 CYS A O 1
ATOM 763 N N . LYS A 1 94 ? -17.189 -3.406 -2.875 1.00 83.69 94 LYS A N 1
ATOM 764 C CA . LYS A 1 94 ? -17.553 -3.199 -4.283 1.00 83.69 94 LYS A CA 1
ATOM 765 C C . LYS A 1 94 ? -18.341 -1.903 -4.435 1.00 83.69 94 LYS A C 1
ATOM 767 O O . LYS A 1 94 ? -19.224 -1.581 -3.644 1.00 83.69 94 LYS A O 1
ATOM 772 N N . LYS A 1 95 ? -18.071 -1.192 -5.530 1.00 80.31 95 LYS A N 1
ATOM 773 C CA . LYS A 1 95 ? -18.760 0.058 -5.880 1.00 80.31 95 LYS A CA 1
ATOM 774 C C . LYS A 1 95 ? -20.276 -0.126 -6.028 1.00 80.31 95 LYS A C 1
ATOM 776 O O . LYS A 1 95 ? -21.019 0.807 -5.765 1.00 80.31 95 LYS A O 1
ATOM 781 N N . GLU A 1 96 ? -20.720 -1.308 -6.445 1.00 81.00 96 GLU A N 1
ATOM 782 C CA . GLU A 1 96 ? -22.138 -1.672 -6.575 1.00 81.00 96 GLU A CA 1
ATOM 783 C C . GLU A 1 96 ? -22.832 -1.732 -5.210 1.00 81.00 96 GLU A C 1
ATOM 785 O O . GLU A 1 96 ? -23.854 -1.081 -5.018 1.00 81.00 96 GLU A O 1
ATOM 790 N N . THR A 1 97 ? -22.227 -2.421 -4.239 1.00 79.19 97 THR A N 1
ATOM 791 C CA . THR A 1 97 ? -22.742 -2.534 -2.865 1.00 79.19 97 THR A CA 1
ATOM 792 C C . THR A 1 97 ? -22.823 -1.173 -2.168 1.00 79.19 97 THR A C 1
ATOM 794 O O . THR A 1 97 ? -23.769 -0.918 -1.436 1.00 79.19 97 THR A O 1
ATOM 797 N N . LEU A 1 98 ? -21.889 -0.260 -2.451 1.00 77.25 98 LEU A N 1
ATOM 798 C CA . LEU A 1 98 ? -21.918 1.109 -1.917 1.00 77.25 98 LEU A CA 1
ATOM 799 C C . LEU A 1 98 ? -22.997 2.000 -2.555 1.00 77.25 98 LEU A C 1
ATOM 801 O O . LEU A 1 98 ? -23.402 2.989 -1.955 1.00 77.25 98 LEU A O 1
ATOM 805 N N . LYS A 1 99 ? -23.438 1.686 -3.778 1.00 73.62 99 LYS A N 1
ATOM 806 C CA . LYS A 1 99 ? -24.418 2.489 -4.526 1.00 73.62 99 LYS A CA 1
ATOM 807 C C . LYS A 1 99 ? -25.868 2.080 -4.282 1.00 73.62 99 LYS A C 1
ATOM 809 O O . LYS A 1 99 ? -26.741 2.888 -4.534 1.00 73.62 99 LYS A O 1
ATOM 814 N N . GLN A 1 100 ? -26.131 0.853 -3.832 1.00 64.12 100 GLN A N 1
ATOM 815 C CA . GLN A 1 100 ? -27.496 0.324 -3.672 1.00 64.12 100 GLN A CA 1
ATOM 816 C C . GLN A 1 100 ? -28.323 0.991 -2.557 1.00 64.12 100 GLN A C 1
ATOM 818 O O . GLN A 1 100 ? -29.518 0.732 -2.467 1.00 64.12 100 GLN A O 1
ATOM 823 N N . LEU A 1 101 ? -27.702 1.810 -1.705 1.00 57.66 101 LEU A N 1
ATOM 824 C CA . LEU A 1 101 ? -28.334 2.446 -0.541 1.00 57.66 101 LEU A CA 1
ATOM 825 C C . LEU A 1 101 ? -28.451 3.981 -0.664 1.00 57.66 101 LEU A C 1
ATOM 827 O O . LEU A 1 101 ? -28.918 4.614 0.282 1.00 57.66 101 LEU A O 1
ATOM 831 N N . TYR A 1 102 ? -28.036 4.559 -1.800 1.00 49.12 102 TYR A N 1
ATOM 832 C CA . TYR A 1 102 ? -28.263 5.962 -2.182 1.00 49.12 102 TYR A CA 1
ATOM 833 C C . TYR A 1 102 ? -29.329 6.037 -3.273 1.00 49.12 102 TYR A C 1
ATOM 835 O O . TYR A 1 102 ? -30.139 6.987 -3.220 1.00 49.12 102 TYR A O 1
#

Foldseek 3Di:
DDCVVPDDPVNVVLCVVQVQDPVLVVDDPVCLVVDPSSVVSVVVVVPPDPPPDPVNVVVVVLVVVLVVPDPDPVVSVVVVVVVVVVCVQVVDPDPVSVPPVD

Organism: NCBI:txid13131

Secondary structure (DSSP, 8-state):
--GGGT--HHHHHHHHHHT--GGGGGS-GGGGGG-HHHHHHHHHHHHS---S-HHHHHHHHHHHHHHHH-S-HHHHHHHHHHHHHHHHH--S--HHHHHTT-

pLDDT: mean 84.35, std 8.96, range [49.12, 94.56]

Mean predicted aligned error: 10.82 Å

Solvent-accessible surface area (backbone atoms only — not comparable to full-atom values): 6310 Å² total; per-residue (Å²): 135,74,61,74,85,78,53,48,75,71,54,48,53,54,30,62,75,70,69,36,68,68,71,64,76,80,49,63,79,89,54,38,84,77,34,67,58,50,48,52,40,52,52,52,59,67,67,52,79,72,79,70,48,71,64,59,55,50,52,51,52,53,52,53,53,52,57,70,78,40,87,50,67,69,60,45,54,49,51,51,50,53,52,52,54,49,40,68,75,45,78,57,93,46,72,64,64,69,52,78,83,114

Radius of gyration: 20.1 Å; Cα contacts (8 Å, |Δi|>4): 35; chains: 1; bounding box: 47×23×49 Å